Protein AF-A0A256ZU87-F1 (afdb_monomer_lite)

pLDDT: mean 96.56, std 4.35, range [67.56, 98.75]

Structure (mmCIF, N/CA/C/O backbone):
data_AF-A0A256ZU87-F1
#
_entry.id   AF-A0A256ZU87-F1
#
loop_
_atom_site.group_PDB
_atom_site.id
_atom_site.type_symbol
_atom_site.label_atom_id
_atom_site.label_alt_id
_atom_site.label_comp_id
_atom_site.label_asym_id
_atom_site.label_entity_id
_atom_site.label_seq_id
_atom_site.pdbx_PDB_ins_code
_atom_site.Cartn_x
_atom_site.Cartn_y
_atom_site.Cartn_z
_atom_site.occupancy
_atom_site.B_iso_or_equiv
_atom_site.auth_seq_id
_atom_site.auth_comp_id
_atom_site.auth_asym_id
_atom_site.auth_atom_id
_atom_site.pdbx_PDB_model_num
ATOM 1 N N . MET A 1 1 ? -10.874 -10.632 29.767 1.00 67.56 1 MET A N 1
ATOM 2 C CA . MET A 1 1 ? -10.222 -9.331 29.493 1.00 67.56 1 MET A CA 1
ATOM 3 C C . MET A 1 1 ? -11.304 -8.335 29.093 1.00 67.56 1 MET A C 1
ATOM 5 O O . MET A 1 1 ? -12.098 -8.680 28.231 1.00 67.56 1 MET A O 1
ATOM 9 N N . ARG A 1 2 ? -11.411 -7.167 29.742 1.00 84.31 2 ARG A N 1
ATOM 10 C CA . ARG A 1 2 ? -12.345 -6.103 29.322 1.00 84.31 2 ARG A CA 1
ATOM 11 C C . ARG A 1 2 ? -11.571 -5.095 28.473 1.00 84.31 2 ARG A C 1
ATOM 13 O O . ARG A 1 2 ? -10.599 -4.535 28.964 1.00 84.31 2 ARG A O 1
ATOM 20 N N . ILE A 1 3 ? -11.984 -4.895 27.224 1.00 89.12 3 ILE A N 1
ATOM 21 C CA . ILE A 1 3 ? -11.454 -3.840 26.347 1.00 89.12 3 ILE A CA 1
ATOM 22 C C . ILE A 1 3 ? -12.325 -2.595 26.547 1.00 89.12 3 ILE A C 1
ATOM 24 O O . ILE A 1 3 ? -13.551 -2.708 26.591 1.00 89.12 3 ILE A O 1
ATOM 28 N N . SER A 1 4 ? -11.712 -1.423 26.724 1.00 95.69 4 SER A N 1
ATOM 29 C CA . SER A 1 4 ? -12.448 -0.159 26.845 1.00 95.69 4 SER A CA 1
ATOM 30 C C . SER A 1 4 ? -12.825 0.391 25.466 1.00 95.69 4 SER A C 1
ATOM 32 O O . SER A 1 4 ? -12.139 0.129 24.479 1.00 95.69 4 SER A O 1
ATOM 34 N N . GLN A 1 5 ? -13.888 1.198 25.397 1.00 95.69 5 GLN A N 1
ATOM 35 C CA . GLN A 1 5 ? -14.280 1.878 24.153 1.00 95.69 5 GLN A CA 1
ATOM 36 C C . GLN A 1 5 ? -13.149 2.751 23.597 1.00 95.69 5 GLN A C 1
ATOM 38 O O . GLN A 1 5 ? -12.896 2.729 22.399 1.00 95.69 5 GLN A O 1
ATOM 43 N N . LYS A 1 6 ? -12.412 3.435 24.481 1.00 96.50 6 LYS A N 1
ATOM 44 C CA . LYS A 1 6 ? -11.253 4.250 24.107 1.00 96.50 6 LYS A CA 1
ATOM 45 C C . LYS A 1 6 ? -10.178 3.434 23.381 1.00 96.50 6 LYS A C 1
ATOM 47 O O . LYS A 1 6 ? -9.696 3.857 22.341 1.00 96.50 6 LYS A O 1
ATOM 52 N N . ILE A 1 7 ? -9.841 2.249 23.897 1.00 96.25 7 ILE A N 1
ATOM 53 C CA . ILE A 1 7 ? -8.857 1.371 23.247 1.00 96.25 7 ILE A CA 1
ATOM 54 C C . ILE A 1 7 ? -9.366 0.922 21.873 1.00 96.25 7 ILE A C 1
ATOM 5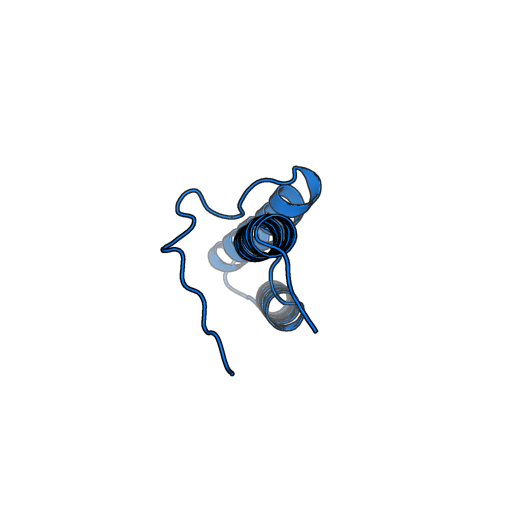6 O O . ILE A 1 7 ? -8.590 0.857 20.924 1.00 96.25 7 ILE A O 1
ATOM 60 N N . LEU A 1 8 ? -10.662 0.621 21.750 1.00 94.62 8 LEU A N 1
ATOM 61 C CA . LEU A 1 8 ? -11.249 0.219 20.472 1.00 94.62 8 LEU A CA 1
ATOM 62 C C . LEU A 1 8 ? -11.160 1.339 19.423 1.00 94.62 8 LEU A C 1
ATOM 64 O O . LEU A 1 8 ? -10.816 1.067 18.276 1.00 94.62 8 LEU A O 1
ATOM 68 N N . GLU A 1 9 ? -11.430 2.583 19.821 1.00 96.88 9 GLU A N 1
ATOM 69 C CA . GLU A 1 9 ? -11.318 3.763 18.957 1.00 96.88 9 GLU A CA 1
ATOM 70 C C . GLU A 1 9 ? -9.869 4.009 18.514 1.00 96.88 9 GLU A C 1
ATOM 72 O O . GLU A 1 9 ? -9.604 4.116 17.318 1.00 96.88 9 GLU A O 1
ATOM 77 N N . GLU A 1 10 ? -8.921 4.018 19.456 1.00 97.94 10 GLU A N 1
ATOM 78 C CA . GLU A 1 10 ? -7.493 4.226 19.174 1.00 97.94 10 GLU A CA 1
ATOM 79 C C . GLU A 1 10 ? -6.944 3.165 18.210 1.00 97.94 10 GLU A C 1
ATOM 81 O O . GLU A 1 10 ? -6.261 3.489 17.236 1.00 97.94 10 GLU A O 1
ATOM 86 N N . VAL A 1 11 ? -7.290 1.89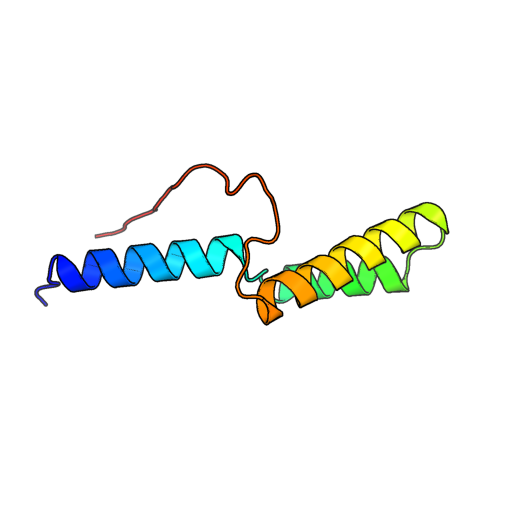4 18.440 1.00 96.62 11 VAL A N 1
ATOM 87 C CA . VAL A 1 11 ? -6.895 0.792 17.554 1.00 96.62 11 VAL A CA 1
ATOM 88 C C . VAL A 1 11 ? -7.558 0.929 16.186 1.00 96.62 11 VAL A C 1
ATOM 90 O O . VAL A 1 11 ? -6.889 0.742 15.173 1.00 96.62 11 VAL A O 1
ATOM 93 N N . GLY A 1 12 ? -8.844 1.283 16.130 1.00 96.62 12 GLY A N 1
ATOM 94 C CA . GLY A 1 12 ? -9.557 1.492 14.871 1.00 96.62 12 GLY A CA 1
ATOM 95 C C . GLY A 1 12 ? -8.905 2.572 14.007 1.00 96.62 12 GLY A C 1
ATOM 96 O O . GLY A 1 12 ? -8.634 2.336 12.829 1.00 96.62 12 GLY A O 1
ATOM 97 N N . VAL A 1 13 ? -8.587 3.727 14.600 1.00 96.88 13 VAL A N 1
ATOM 98 C CA . VAL A 1 13 ? -7.920 4.838 13.903 1.00 96.88 13 VAL A CA 1
ATOM 99 C C . VAL A 1 13 ? -6.541 4.424 13.399 1.00 96.88 13 VAL A C 1
ATOM 101 O O . VAL A 1 13 ? -6.221 4.676 12.237 1.00 96.88 13 VAL A O 1
ATOM 104 N N . GLU A 1 14 ? -5.732 3.753 14.221 1.00 97.88 14 GLU A N 1
ATOM 105 C CA . GLU A 1 14 ? -4.389 3.340 13.803 1.00 97.88 14 GLU A CA 1
ATOM 106 C C . GLU A 1 14 ? -4.426 2.269 12.703 1.00 97.88 14 GLU A C 1
ATOM 108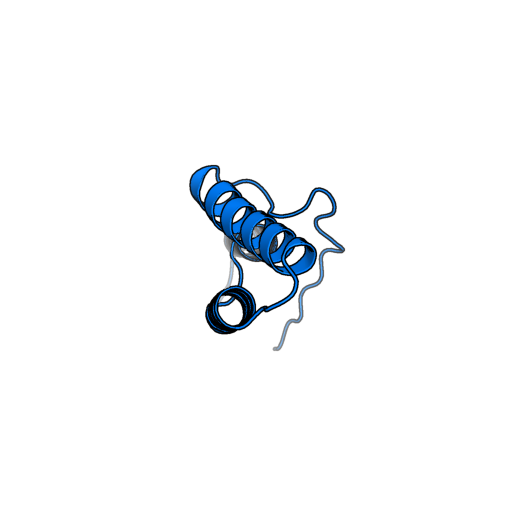 O O . GLU A 1 14 ? -3.634 2.328 11.762 1.00 97.88 14 GLU A O 1
ATOM 113 N N . LEU A 1 15 ? -5.370 1.323 12.752 1.00 97.62 15 LEU A N 1
ATOM 114 C CA . LEU A 1 15 ? -5.542 0.331 11.686 1.00 97.62 15 LEU A CA 1
ATOM 115 C C . LEU A 1 15 ? -5.898 0.993 10.350 1.00 97.62 15 LEU A C 1
ATOM 117 O O . LEU A 1 15 ? -5.292 0.661 9.331 1.00 97.62 15 LEU A O 1
ATOM 121 N N . LEU A 1 16 ? -6.818 1.962 10.354 1.00 97.44 16 LEU A N 1
ATOM 122 C CA . LEU A 1 16 ? -7.180 2.715 9.149 1.00 97.44 16 LEU A CA 1
ATOM 123 C C . LEU A 1 16 ? -6.017 3.571 8.641 1.00 97.44 16 LEU A C 1
ATOM 125 O O . LEU A 1 16 ? -5.740 3.587 7.442 1.00 97.44 16 LEU A O 1
ATOM 129 N N . ARG A 1 17 ? -5.289 4.231 9.548 1.00 97.38 17 ARG A N 1
ATOM 130 C CA . ARG A 1 17 ? -4.108 5.031 9.208 1.00 97.38 17 ARG A CA 1
ATOM 131 C C . ARG A 1 17 ? -3.048 4.177 8.516 1.00 97.38 17 ARG A C 1
ATOM 133 O O . ARG A 1 17 ? -2.517 4.577 7.485 1.00 97.38 17 ARG A O 1
ATOM 140 N N . ARG A 1 18 ? -2.759 2.989 9.050 1.00 97.31 18 ARG A N 1
ATOM 141 C CA . ARG A 1 18 ? -1.798 2.057 8.446 1.00 97.31 18 ARG A CA 1
ATOM 142 C C . ARG A 1 18 ? -2.289 1.535 7.103 1.00 97.31 18 ARG A C 1
ATOM 144 O O . ARG A 1 18 ? -1.506 1.539 6.163 1.00 97.31 18 ARG A O 1
ATOM 151 N N . ALA A 1 19 ? -3.562 1.154 6.997 1.00 97.19 19 ALA A N 1
ATOM 152 C CA . ALA A 1 19 ? -4.141 0.655 5.751 1.00 97.19 19 ALA A CA 1
ATOM 153 C C . ALA A 1 19 ? -4.089 1.688 4.610 1.00 97.19 19 ALA A C 1
ATOM 155 O O . ALA A 1 19 ? -3.848 1.320 3.466 1.00 97.19 19 ALA A O 1
ATOM 156 N N . ALA A 1 20 ? -4.271 2.977 4.916 1.00 97.69 20 ALA A N 1
ATOM 157 C CA . ALA A 1 20 ? -4.256 4.042 3.914 1.00 97.69 20 ALA A CA 1
ATOM 158 C C . ALA A 1 20 ? -2.843 4.514 3.508 1.00 97.69 20 ALA A C 1
ATOM 160 O O . ALA A 1 20 ? -2.693 5.145 2.460 1.00 97.69 20 ALA A O 1
ATOM 161 N N . ILE A 1 21 ? -1.820 4.264 4.337 1.00 98.19 21 ILE A N 1
ATOM 162 C CA . ILE A 1 21 ? -0.477 4.861 4.185 1.00 98.19 21 ILE A CA 1
ATOM 163 C C . ILE A 1 21 ? 0.607 3.822 3.885 1.00 98.19 21 ILE A C 1
ATOM 165 O O . ILE A 1 21 ? 1.543 4.124 3.154 1.00 98.19 21 ILE A O 1
ATOM 169 N N . ILE A 1 22 ? 0.523 2.621 4.461 1.00 97.88 22 ILE A N 1
ATOM 170 C CA . ILE A 1 22 ? 1.613 1.639 4.447 1.00 97.88 22 ILE A CA 1
ATOM 171 C C . ILE A 1 22 ? 1.189 0.434 3.617 1.00 97.88 22 ILE A C 1
ATOM 173 O O . ILE A 1 22 ? 0.292 -0.316 4.006 1.00 97.88 22 ILE A O 1
ATOM 177 N N . LEU A 1 23 ? 1.885 0.204 2.502 1.00 97.31 23 LEU A N 1
ATOM 178 C CA . LEU A 1 23 ? 1.704 -1.030 1.745 1.00 97.31 23 LEU A CA 1
ATOM 179 C C . LEU A 1 23 ? 2.379 -2.220 2.438 1.00 97.31 23 LEU A C 1
ATOM 181 O O . LEU A 1 23 ? 3.474 -2.075 2.997 1.00 97.31 23 LEU A O 1
ATOM 185 N N . PRO A 1 24 ? 1.779 -3.420 2.345 1.00 97.56 24 PRO A N 1
ATOM 186 C CA . PRO A 1 24 ? 2.440 -4.662 2.712 1.00 97.56 24 PRO A CA 1
ATOM 187 C C . PRO A 1 24 ? 3.806 -4.821 2.027 1.00 97.56 24 PRO A C 1
ATOM 189 O O . PRO A 1 24 ? 4.025 -4.380 0.894 1.00 97.56 24 PRO A O 1
ATOM 192 N N . LYS A 1 25 ? 4.749 -5.447 2.740 1.00 97.00 25 LYS A N 1
ATOM 193 C CA . LYS A 1 25 ? 6.139 -5.590 2.288 1.00 97.00 25 LYS A CA 1
ATOM 194 C C . LYS A 1 25 ? 6.239 -6.362 0.968 1.00 97.00 25 LYS A C 1
ATOM 196 O O . LYS A 1 25 ? 6.971 -5.938 0.081 1.00 97.00 25 LYS A O 1
ATOM 201 N N . ASP A 1 26 ? 5.485 -7.445 0.844 1.00 98.31 26 ASP A N 1
ATOM 202 C CA . ASP A 1 26 ? 5.396 -8.282 -0.354 1.00 98.31 26 ASP A CA 1
ATOM 203 C C . ASP A 1 26 ? 4.889 -7.495 -1.572 1.00 98.31 26 ASP A C 1
ATOM 205 O O . ASP A 1 26 ? 5.474 -7.582 -2.648 1.00 98.31 26 ASP A O 1
ATOM 209 N N . VAL A 1 27 ? 3.871 -6.646 -1.397 1.00 98.12 27 VAL A N 1
ATOM 210 C CA . VAL A 1 27 ? 3.363 -5.769 -2.467 1.00 98.12 27 VAL A CA 1
ATOM 211 C C . VAL A 1 27 ? 4.427 -4.759 -2.902 1.00 98.12 27 VAL A C 1
ATOM 213 O O . VAL A 1 27 ? 4.651 -4.558 -4.097 1.00 98.12 27 VAL A O 1
ATOM 216 N N . ARG A 1 28 ? 5.130 -4.140 -1.946 1.00 97.62 28 ARG A N 1
ATOM 217 C CA . ARG A 1 28 ? 6.230 -3.212 -2.250 1.00 97.62 28 ARG A CA 1
ATOM 218 C C . ARG A 1 28 ? 7.364 -3.905 -3.006 1.00 97.62 28 ARG A C 1
ATOM 220 O O . ARG A 1 28 ? 7.915 -3.325 -3.938 1.00 97.62 28 ARG A O 1
ATOM 227 N N . GLU A 1 29 ? 7.741 -5.109 -2.592 1.00 98.44 29 GLU A N 1
ATOM 228 C CA . GLU A 1 29 ? 8.790 -5.896 -3.247 1.00 98.44 29 GLU A CA 1
ATOM 229 C C . GLU A 1 29 ? 8.377 -6.309 -4.663 1.00 98.44 29 GLU A C 1
ATOM 231 O O . GLU A 1 29 ? 9.179 -6.176 -5.587 1.00 98.44 29 GLU A O 1
ATOM 236 N N . ALA A 1 30 ? 7.115 -6.694 -4.865 1.00 98.69 30 ALA A N 1
ATOM 237 C CA . ALA A 1 30 ? 6.574 -6.987 -6.187 1.00 98.69 30 ALA A CA 1
ATOM 238 C C . ALA A 1 30 ? 6.629 -5.765 -7.122 1.00 98.69 30 ALA A C 1
ATOM 240 O O . ALA A 1 30 ? 7.072 -5.892 -8.261 1.00 98.69 30 ALA A O 1
ATOM 241 N N . LEU A 1 31 ? 6.258 -4.570 -6.642 1.00 98.62 31 LEU A N 1
ATOM 242 C CA . LEU A 1 31 ? 6.344 -3.330 -7.429 1.00 98.62 31 LEU A CA 1
ATOM 243 C C . LEU A 1 31 ? 7.789 -2.960 -7.788 1.00 98.62 31 LEU A C 1
ATOM 245 O O . LEU A 1 31 ? 8.054 -2.539 -8.914 1.00 98.62 31 LEU A O 1
ATOM 249 N N . LYS A 1 32 ? 8.735 -3.146 -6.859 1.00 98.56 32 LYS A N 1
ATOM 250 C CA . LYS A 1 32 ? 10.167 -2.939 -7.132 1.00 98.56 32 LYS A CA 1
ATOM 251 C C . LYS A 1 32 ? 10.680 -3.909 -8.190 1.00 98.56 32 LYS A C 1
ATOM 253 O O . LYS A 1 32 ? 11.304 -3.479 -9.153 1.00 98.56 32 LYS A O 1
ATOM 258 N N . SER A 1 33 ? 10.359 -5.193 -8.045 1.00 98.69 33 SER A N 1
ATOM 259 C CA . SER A 1 33 ? 10.743 -6.212 -9.020 1.00 98.69 33 SER A CA 1
ATOM 260 C C . SER A 1 33 ? 10.133 -5.935 -10.398 1.00 98.69 33 SER A C 1
ATOM 262 O O . SER A 1 33 ? 10.818 -6.067 -11.411 1.00 98.69 33 SER A O 1
ATOM 264 N N . ALA A 1 34 ? 8.876 -5.481 -10.454 1.00 98.62 34 ALA A N 1
ATOM 265 C CA . ALA A 1 34 ? 8.243 -5.059 -11.699 1.00 98.62 34 ALA A CA 1
ATOM 266 C C . ALA A 1 34 ? 8.998 -3.884 -12.341 1.00 98.62 34 ALA A C 1
ATOM 268 O O . ALA A 1 34 ? 9.320 -3.942 -13.522 1.00 98.62 34 ALA A O 1
ATOM 269 N N . TYR A 1 35 ? 9.347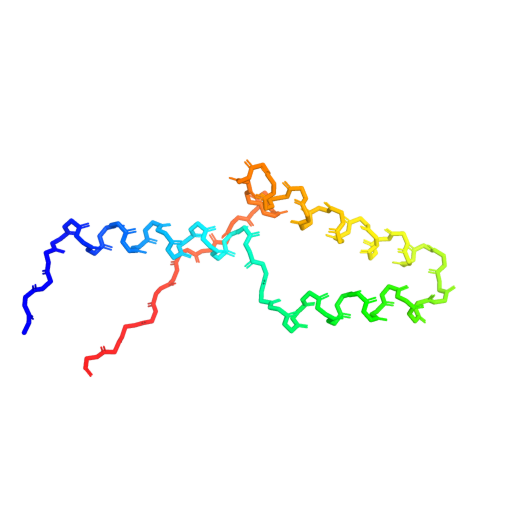 -2.851 -11.569 1.00 98.69 35 TYR A N 1
ATOM 270 C CA . TYR A 1 35 ? 10.106 -1.698 -12.067 1.00 98.69 35 TYR A CA 1
ATOM 271 C C . TYR A 1 35 ? 11.480 -2.089 -12.637 1.00 98.69 35 TYR A C 1
ATOM 273 O O . TYR A 1 35 ? 11.901 -1.583 -13.681 1.00 98.69 35 TYR A O 1
ATOM 281 N N . GLU A 1 36 ? 12.186 -2.992 -11.957 1.00 98.56 36 GLU A N 1
ATOM 282 C CA . GLU A 1 36 ? 13.509 -3.465 -12.370 1.00 98.56 36 GLU A CA 1
ATOM 283 C C . GLU A 1 36 ? 13.455 -4.240 -13.692 1.00 98.56 36 GLU A C 1
ATOM 285 O O . GLU A 1 36 ? 14.294 -4.007 -14.565 1.00 98.56 36 GLU A O 1
ATOM 290 N N . ASN A 1 37 ? 12.441 -5.095 -13.858 1.00 98.50 37 ASN A N 1
ATOM 291 C CA . ASN A 1 37 ? 12.288 -5.982 -15.014 1.00 98.50 37 ASN A CA 1
ATOM 292 C C . ASN A 1 37 ? 11.493 -5.374 -16.184 1.00 98.50 37 ASN A C 1
ATOM 294 O O . ASN A 1 37 ? 11.472 -5.955 -17.268 1.00 98.50 37 ASN A O 1
ATOM 298 N N . GLU A 1 38 ? 10.841 -4.224 -15.996 1.00 98.50 38 GLU A N 1
ATOM 299 C CA . GLU A 1 38 ? 10.052 -3.580 -17.048 1.00 98.50 38 GLU A CA 1
ATOM 300 C C . GLU A 1 38 ? 10.935 -3.071 -18.200 1.00 98.50 38 GLU A C 1
ATOM 302 O O . GLU A 1 38 ? 11.983 -2.442 -17.999 1.00 98.50 38 GLU A O 1
ATOM 307 N N . THR A 1 39 ? 10.468 -3.321 -19.422 1.00 98.25 39 THR A N 1
ATOM 308 C CA . THR A 1 39 ? 11.159 -3.010 -20.682 1.00 98.25 39 THR A CA 1
ATOM 309 C C . THR A 1 39 ? 10.518 -1.840 -21.425 1.00 98.25 39 THR A C 1
ATOM 311 O O . THR A 1 39 ? 11.205 -1.104 -22.134 1.00 98.25 39 THR A O 1
ATOM 314 N N . SER A 1 40 ? 9.217 -1.616 -21.234 1.00 98.62 40 SER A N 1
ATOM 315 C CA . SER A 1 40 ? 8.505 -0.453 -21.746 1.00 98.62 40 SER A CA 1
ATOM 316 C C . SER A 1 40 ? 8.906 0.794 -20.964 1.00 98.62 40 SER A C 1
ATOM 318 O O . SER A 1 40 ? 8.656 0.907 -19.764 1.00 98.62 40 SER A O 1
ATOM 320 N N . ALA A 1 41 ? 9.490 1.771 -21.661 1.00 97.94 41 ALA A N 1
ATOM 321 C CA . ALA A 1 41 ? 9.915 3.030 -21.054 1.00 97.94 41 ALA A CA 1
ATOM 322 C C . ALA A 1 41 ? 8.758 3.748 -20.337 1.00 97.94 41 ALA A C 1
ATOM 324 O O . ALA A 1 41 ? 8.931 4.233 -19.221 1.00 97.94 41 ALA A O 1
ATOM 325 N N . THR A 1 42 ? 7.568 3.767 -20.945 1.00 98.38 42 THR A N 1
ATOM 326 C CA . THR A 1 42 ? 6.377 4.389 -20.354 1.00 98.38 42 THR A CA 1
ATOM 327 C C . THR A 1 42 ? 5.922 3.649 -19.099 1.00 98.38 42 THR A C 1
ATOM 329 O O . THR A 1 42 ? 5.732 4.277 -18.063 1.00 98.38 42 THR A O 1
ATOM 332 N N . ALA A 1 43 ? 5.805 2.319 -19.148 1.00 98.50 43 ALA A N 1
ATOM 333 C CA . ALA A 1 43 ? 5.368 1.544 -17.984 1.00 98.50 43 ALA A CA 1
ATOM 334 C C . ALA A 1 43 ? 6.374 1.636 -16.825 1.00 98.50 43 ALA A C 1
ATOM 336 O O . ALA A 1 43 ? 5.985 1.737 -15.662 1.00 98.50 43 ALA A O 1
ATOM 337 N N . LYS A 1 44 ? 7.674 1.690 -17.140 1.00 98.56 44 LYS A N 1
ATOM 338 C CA . LYS A 1 44 ? 8.739 1.852 -16.149 1.00 98.56 44 LYS A CA 1
ATOM 339 C C . LYS A 1 44 ? 8.648 3.188 -15.411 1.00 98.56 44 LYS A C 1
ATOM 341 O O . LYS A 1 44 ? 8.876 3.227 -14.203 1.00 98.56 44 LYS A O 1
ATOM 346 N N . ILE A 1 45 ? 8.290 4.267 -16.110 1.00 98.62 45 ILE A N 1
ATOM 347 C CA . ILE A 1 45 ? 8.047 5.578 -15.491 1.00 98.62 45 ILE A CA 1
ATOM 348 C C . ILE A 1 45 ? 6.861 5.503 -14.527 1.00 98.62 45 ILE A C 1
ATOM 350 O O . ILE A 1 45 ? 6.978 5.976 -13.400 1.00 98.62 45 ILE A O 1
ATOM 354 N N . GLU A 1 46 ? 5.761 4.853 -14.910 1.00 98.62 46 GLU A N 1
ATOM 355 C CA . GLU A 1 46 ? 4.600 4.738 -14.019 1.00 98.62 46 GLU A CA 1
ATOM 356 C C . GLU A 1 46 ? 4.891 3.898 -12.772 1.00 98.62 46 GLU A C 1
ATOM 358 O O . GLU A 1 46 ? 4.537 4.294 -11.662 1.00 98.62 46 GLU A O 1
ATOM 363 N N . LEU A 1 47 ? 5.626 2.792 -12.910 1.00 98.75 47 LEU A N 1
ATOM 364 C CA . LEU A 1 47 ? 6.076 2.008 -11.757 1.00 98.75 47 LEU A CA 1
ATOM 365 C C . LEU A 1 47 ? 6.975 2.833 -10.825 1.00 98.75 47 LEU A C 1
ATOM 367 O O . LEU A 1 47 ? 6.846 2.740 -9.603 1.00 98.75 47 LEU A O 1
ATOM 371 N N . LYS A 1 48 ? 7.842 3.688 -11.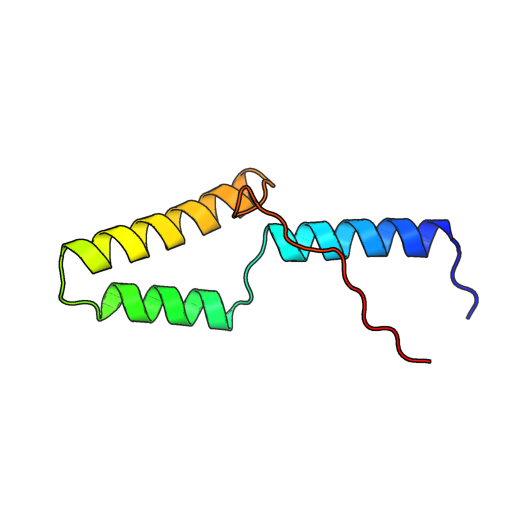382 1.00 98.62 48 LYS A N 1
ATOM 372 C CA . LYS A 1 48 ? 8.634 4.632 -10.587 1.00 98.62 48 LYS A CA 1
ATOM 373 C C . LYS A 1 48 ? 7.742 5.637 -9.856 1.00 98.62 48 LYS A C 1
ATOM 375 O O . LYS A 1 48 ? 7.928 5.828 -8.659 1.00 98.62 48 LYS A O 1
ATOM 380 N N . ASN A 1 49 ? 6.758 6.227 -10.535 1.00 98.56 49 ASN A N 1
ATOM 381 C CA . ASN A 1 49 ? 5.809 7.166 -9.927 1.00 98.56 49 ASN A CA 1
ATOM 382 C C . ASN A 1 49 ? 5.060 6.520 -8.753 1.00 98.56 49 ASN A C 1
ATOM 384 O O . ASN A 1 49 ? 4.904 7.138 -7.701 1.00 98.56 49 ASN A O 1
ATOM 388 N N . MET A 1 50 ? 4.639 5.260 -8.902 1.00 98.56 50 MET A N 1
ATOM 389 C CA . MET A 1 50 ? 4.011 4.498 -7.821 1.00 98.56 50 MET A CA 1
ATOM 390 C C . MET A 1 50 ? 4.959 4.326 -6.627 1.00 98.56 50 MET A C 1
ATOM 392 O O . MET A 1 50 ? 4.560 4.590 -5.493 1.00 98.56 50 MET A O 1
ATOM 396 N N . LEU A 1 51 ? 6.209 3.914 -6.865 1.00 98.69 51 LEU A N 1
ATOM 397 C CA . LEU A 1 51 ? 7.218 3.728 -5.815 1.00 98.69 51 LEU A CA 1
ATOM 398 C C . LEU A 1 51 ? 7.541 5.038 -5.078 1.00 98.69 51 LEU A C 1
ATOM 400 O O . LEU A 1 51 ? 7.555 5.048 -3.845 1.00 98.69 51 LEU A O 1
ATOM 404 N N . ASP A 1 52 ? 7.723 6.135 -5.815 1.00 98.56 52 ASP A N 1
ATOM 405 C CA . ASP A 1 52 ? 7.984 7.468 -5.261 1.00 98.56 52 ASP A CA 1
ATOM 406 C C . ASP A 1 52 ? 6.787 7.982 -4.435 1.00 98.56 52 ASP A C 1
ATOM 408 O O . ASP A 1 52 ? 6.957 8.593 -3.373 1.00 98.56 52 ASP A O 1
ATOM 412 N N . ASN A 1 53 ? 5.557 7.708 -4.889 1.00 98.38 53 ASN A N 1
ATOM 413 C CA . ASN A 1 53 ? 4.336 8.065 -4.168 1.00 98.38 53 ASN A CA 1
ATOM 414 C C . ASN A 1 53 ? 4.207 7.290 -2.849 1.00 98.38 53 ASN A C 1
ATOM 416 O O . ASN A 1 53 ? 3.871 7.879 -1.825 1.00 98.38 53 ASN A O 1
ATOM 420 N N . ILE A 1 54 ? 4.531 5.992 -2.845 1.00 98.38 54 ILE A N 1
ATOM 421 C CA . ILE A 1 54 ? 4.537 5.171 -1.624 1.00 98.38 54 ILE A CA 1
ATOM 422 C C . ILE A 1 54 ? 5.532 5.735 -0.597 1.00 98.38 54 ILE A C 1
ATOM 424 O O . ILE A 1 54 ? 5.197 5.862 0.579 1.00 98.38 54 ILE A O 1
ATOM 428 N N . GLU A 1 55 ? 6.747 6.099 -1.020 1.00 98.25 55 GLU A N 1
ATOM 429 C CA . GLU A 1 55 ? 7.738 6.720 -0.128 1.00 98.25 55 GLU A CA 1
ATOM 430 C C . GLU A 1 55 ? 7.248 8.069 0.422 1.00 98.25 55 GLU A C 1
ATOM 432 O O . GLU A 1 55 ? 7.350 8.344 1.622 1.00 98.25 55 GLU A O 1
ATOM 437 N N . SER A 1 56 ? 6.666 8.899 -0.443 1.00 98.25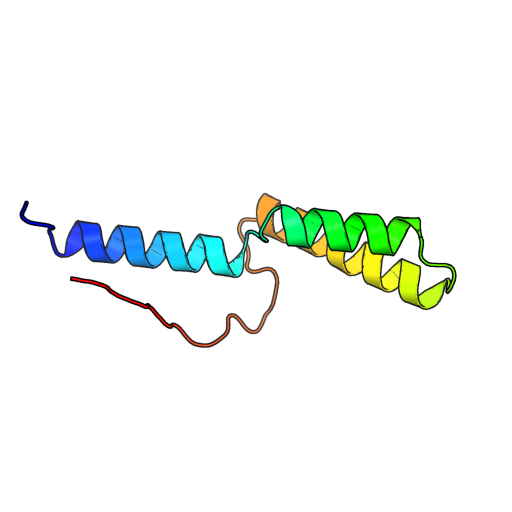 56 SER A N 1
ATOM 438 C CA . SER A 1 56 ? 6.125 10.204 -0.060 1.00 98.25 56 SER A CA 1
ATOM 439 C C . SER A 1 56 ? 4.970 10.078 0.937 1.00 98.25 56 SER A C 1
ATOM 441 O O . SER A 1 56 ? 4.938 10.814 1.925 1.00 98.25 56 SER A O 1
ATOM 443 N N . ALA A 1 57 ? 4.055 9.131 0.726 1.00 98.19 57 ALA A N 1
ATOM 444 C CA . ALA A 1 57 ? 2.929 8.859 1.614 1.00 98.19 57 ALA A CA 1
ATOM 445 C C . ALA A 1 57 ? 3.394 8.513 3.035 1.00 98.19 57 ALA A C 1
ATOM 447 O O . ALA A 1 57 ? 2.930 9.114 4.009 1.00 98.19 57 ALA A O 1
ATOM 448 N N . GLU A 1 58 ? 4.371 7.611 3.160 1.00 97.75 58 GLU A N 1
ATOM 449 C CA . GLU A 1 58 ? 4.931 7.212 4.454 1.00 97.75 58 GLU A CA 1
ATOM 450 C C . GLU A 1 58 ? 5.670 8.362 5.144 1.00 97.75 58 GLU A C 1
ATOM 452 O O . GLU A 1 58 ? 5.440 8.616 6.328 1.00 97.75 58 GLU A O 1
ATOM 457 N N . LYS A 1 59 ? 6.503 9.106 4.403 1.00 98.19 59 LYS A N 1
ATOM 458 C CA . LYS A 1 59 ? 7.269 10.241 4.938 1.00 98.19 59 LYS A CA 1
ATOM 459 C C . LYS A 1 59 ? 6.374 11.384 5.415 1.00 98.19 59 LYS A C 1
ATOM 461 O O . LYS A 1 59 ? 6.658 12.004 6.437 1.00 98.19 59 LYS A O 1
ATOM 466 N N . LEU A 1 60 ? 5.317 11.688 4.665 1.00 97.81 60 LEU A N 1
ATOM 467 C CA . LEU A 1 60 ? 4.394 12.784 4.969 1.00 97.81 60 LEU A CA 1
ATOM 468 C C . LEU A 1 60 ? 3.264 12.361 5.916 1.00 97.81 60 LEU A C 1
ATOM 470 O O . LEU A 1 60 ? 2.520 13.216 6.398 1.00 97.81 60 LEU A O 1
ATOM 474 N N . GLY A 1 61 ? 3.102 11.058 6.161 1.00 97.00 61 GLY A N 1
ATOM 475 C CA . GLY A 1 61 ? 1.968 10.516 6.901 1.00 97.00 61 GLY A CA 1
ATOM 476 C C . GLY A 1 61 ? 0.632 10.822 6.220 1.00 97.00 61 GLY A C 1
ATOM 477 O O . GLY A 1 61 ? -0.346 11.130 6.904 1.00 97.00 61 GLY A O 1
ATOM 478 N N . LYS A 1 62 ? 0.595 10.785 4.883 1.00 97.62 62 LYS A N 1
ATOM 479 C CA . LYS A 1 62 ? -0.596 11.057 4.065 1.00 97.62 62 LYS A CA 1
ATOM 480 C C . LYS A 1 62 ? -1.035 9.793 3.325 1.00 97.62 62 LYS A C 1
ATOM 482 O O . LYS A 1 62 ? -0.173 8.982 3.001 1.00 97.62 62 LYS A O 1
ATOM 487 N N . PRO A 1 63 ? -2.342 9.612 3.063 1.00 97.88 63 PRO A N 1
ATOM 488 C CA . PRO A 1 63 ? -2.818 8.477 2.282 1.00 97.88 63 PRO A CA 1
ATOM 489 C C . PRO A 1 63 ? -2.122 8.375 0.921 1.00 97.88 63 PRO A C 1
ATOM 491 O O . PRO A 1 63 ? -1.892 9.396 0.274 1.00 97.88 63 PRO A O 1
ATOM 494 N N . ILE A 1 64 ? -1.828 7.148 0.482 1.00 97.38 64 ILE A N 1
ATOM 495 C CA . ILE A 1 64 ? -1.215 6.874 -0.832 1.00 97.38 64 ILE A CA 1
ATOM 496 C C . ILE A 1 64 ? -2.141 7.314 -1.979 1.00 97.38 64 ILE A C 1
ATOM 498 O O . ILE A 1 64 ? -1.663 7.699 -3.045 1.00 97.38 64 ILE A O 1
ATOM 502 N N . CYS A 1 65 ? -3.459 7.261 -1.772 1.00 96.75 65 CYS A N 1
ATOM 503 C CA . CYS A 1 65 ? -4.471 7.622 -2.759 1.00 96.75 65 CYS A CA 1
ATOM 504 C C . CYS A 1 65 ? -5.458 8.652 -2.193 1.00 96.75 65 CYS A C 1
ATOM 506 O O . CYS A 1 65 ? -5.708 8.692 -0.987 1.00 96.75 65 CYS A O 1
ATOM 508 N N . GLN A 1 66 ? -6.037 9.469 -3.078 1.00 96.00 66 GLN A N 1
ATOM 509 C CA . GLN A 1 66 ? -7.109 10.410 -2.737 1.00 96.00 66 GLN A CA 1
ATOM 510 C C . GLN A 1 66 ? -8.402 9.688 -2.336 1.00 96.00 66 GLN A C 1
ATOM 512 O O . GLN A 1 66 ? -9.125 10.177 -1.468 1.00 96.00 66 GLN A O 1
ATOM 517 N N . ASP A 1 67 ? -8.677 8.539 -2.950 1.00 96.69 67 ASP A N 1
ATOM 518 C CA . ASP A 1 67 ? -9.736 7.632 -2.524 1.00 96.69 67 ASP A CA 1
ATOM 519 C C . ASP A 1 67 ? -9.177 6.658 -1.479 1.00 96.69 67 ASP A C 1
ATOM 521 O O . ASP A 1 67 ? -8.342 5.804 -1.784 1.00 96.69 67 ASP A O 1
ATOM 525 N N . THR A 1 68 ? -9.616 6.804 -0.227 1.00 95.94 68 THR A N 1
ATOM 526 C CA . THR A 1 68 ? -9.186 5.953 0.894 1.00 95.94 68 THR A CA 1
ATOM 527 C C . THR A 1 68 ? -10.027 4.686 1.044 1.00 95.94 68 THR A C 1
ATOM 529 O O . THR A 1 68 ? -9.814 3.921 1.985 1.00 95.94 68 THR A O 1
ATOM 532 N N . GLY A 1 69 ? -10.980 4.458 0.137 1.00 94.81 69 GLY A N 1
ATOM 533 C CA . GLY A 1 69 ? -11.848 3.291 0.136 1.00 94.81 69 GLY A CA 1
ATOM 534 C C . GLY A 1 69 ? -12.931 3.312 1.218 1.00 94.81 69 GLY A C 1
ATOM 535 O O . GLY A 1 69 ? -13.163 4.305 1.911 1.00 94.81 69 GLY A O 1
ATOM 536 N N . ILE A 1 70 ? -13.616 2.174 1.350 1.00 96.50 70 ILE A N 1
ATOM 537 C CA . ILE A 1 70 ? -14.698 1.961 2.319 1.00 96.50 70 ILE A CA 1
ATOM 538 C C . ILE A 1 70 ? -14.123 1.354 3.599 1.00 96.50 70 ILE A C 1
ATOM 540 O O . ILE A 1 70 ? -13.415 0.347 3.563 1.00 96.50 70 ILE A O 1
ATOM 544 N N . VAL A 1 71 ? -14.481 1.930 4.746 1.00 96.19 71 VAL A N 1
ATOM 545 C CA . VAL A 1 71 ? -14.099 1.408 6.064 1.00 96.19 71 VAL A CA 1
ATOM 546 C C . VAL A 1 71 ? -14.766 0.052 6.304 1.00 96.19 71 VAL A C 1
ATOM 548 O O . VAL A 1 71 ? -15.991 -0.044 6.365 1.00 96.19 71 VAL A O 1
ATOM 551 N N . SER A 1 72 ? -13.955 -0.992 6.470 1.00 96.12 72 SER A N 1
ATOM 552 C CA . SER A 1 72 ? -14.414 -2.356 6.730 1.00 96.12 72 SER A CA 1
ATOM 553 C C . SER A 1 72 ? -13.523 -3.036 7.764 1.00 96.12 72 SER A C 1
ATOM 555 O O . SER A 1 72 ? -12.297 -2.983 7.672 1.00 96.12 72 SER A O 1
ATOM 557 N N . PHE A 1 73 ? -14.144 -3.691 8.744 1.00 95.38 73 PHE A N 1
ATOM 558 C CA . PHE A 1 73 ? -13.463 -4.465 9.777 1.00 95.38 73 PHE A CA 1
ATOM 559 C C . PHE A 1 73 ? -14.032 -5.881 9.812 1.00 95.38 73 PHE A C 1
ATOM 561 O O . PHE A 1 73 ? -15.245 -6.070 9.900 1.00 95.38 73 PHE A O 1
ATOM 568 N N . TYR A 1 74 ? -13.151 -6.879 9.802 1.00 95.38 74 TYR A N 1
ATOM 569 C CA . TYR A 1 74 ? -13.508 -8.258 10.113 1.00 95.38 74 TYR A CA 1
ATOM 570 C C . TYR A 1 74 ? -13.181 -8.543 11.580 1.00 95.38 74 TYR A C 1
ATOM 572 O O . TYR A 1 74 ? -12.036 -8.388 12.004 1.00 95.38 74 TYR A O 1
ATOM 580 N N . ILE A 1 75 ? -14.185 -8.952 12.355 1.00 93.00 75 ILE A N 1
ATOM 581 C CA . ILE A 1 75 ? -14.062 -9.195 13.796 1.00 93.00 75 ILE A CA 1
ATOM 582 C C . ILE A 1 75 ? -14.391 -10.661 14.068 1.00 93.00 75 ILE A C 1
ATOM 584 O O . ILE A 1 75 ? -15.394 -11.179 13.579 1.00 93.00 75 ILE A O 1
ATOM 588 N N . LYS A 1 76 ? -13.554 -11.322 14.871 1.00 91.69 76 LYS A N 1
ATOM 589 C CA . LYS A 1 76 ? -13.762 -12.698 15.327 1.00 91.69 76 LYS A CA 1
ATOM 590 C C . LYS A 1 76 ? -13.847 -12.731 16.853 1.00 91.69 76 LYS A C 1
ATOM 592 O O . LYS A 1 76 ? -13.052 -12.065 17.515 1.00 91.69 76 LYS A O 1
ATOM 597 N N . ALA A 1 77 ? -14.818 -13.487 17.365 1.00 81.62 77 ALA A N 1
ATOM 598 C CA . ALA A 1 77 ? -15.012 -13.762 18.788 1.00 81.62 77 ALA A CA 1
ATOM 599 C C . ALA A 1 77 ? -14.253 -15.021 19.228 1.00 81.62 77 ALA A C 1
ATOM 601 O O . ALA A 1 77 ? -14.110 -15.945 18.390 1.00 81.62 77 ALA A O 1
#

Sequence (77 aa):
MRISQKILEEVGVELLRRAAIILPKDVREALKSAYENETSATAKIELKNMLDNIESAEKLGKPICQDTGIVSFYIKA

Radius of gyration: 16.57 Å; chains: 1; bounding box: 28×26×51 Å

Foldseek 3Di:
DDDDPVNVVVVLVVVLLCLQQPDDPVVLVVLVVCLVPDDDPVVNVVSVVLNVLSVVSNVVSHGSDPDSDDDDDDDDD

Secondary structure (DSSP, 8-state):
-PPPHHHHHHHHHHHHHHHHH---HHHHHHHHHHHHH---HHHHHHHHHHHHHHHHHHHHT--SSS-----------